Protein AF-A0A914FBI5-F1 (afdb_monomer_lite)

Secondary structure (DSSP, 8-state):
-------------------HHHIIIIIHHHHHGGGS-HHHHHHHH-SS----------TTT-TTGGGHHHHTTSS-GGG-EEEEESPPP-B-HHHHHHHHHH-SEEEEEEETT-SGGGPSP--STT---B--SEEEEESS---TT---EEEESTT-TTTTT-

pLDDT: mean 78.67, std 15.72, range [22.56, 96.06]

Foldseek 3Di:
DDDDDPPPPPPPPPPVDDDPCCCVQPVVLVVCLLVDVNPVSCVVRPPDDDDDDDDDDDPPPDLQPPLVCQVVVVDPLVPDAAEAELAAQDADPVNQVNCCRSHVNHEYEYEAPRCSNCPPPPPDPVGDGWAHFWYWAAPDDPDVVGDTDIGRGGDDCVGNVD

Structure (mmCIF, N/CA/C/O backbone):
data_AF-A0A914FBI5-F1
#
_entry.id   AF-A0A914FBI5-F1
#
loop_
_atom_site.group_PDB
_atom_site.id
_atom_site.type_symbol
_atom_site.label_atom_id
_atom_site.label_alt_id
_atom_site.label_comp_id
_atom_site.label_asym_id
_atom_site.label_entity_id
_atom_site.label_seq_id
_atom_site.pdbx_PDB_ins_code
_atom_site.Cartn_x
_atom_site.Cartn_y
_atom_site.Cartn_z
_atom_site.occupancy
_atom_site.B_iso_or_equiv
_atom_site.auth_seq_id
_atom_site.auth_comp_id
_atom_site.auth_asym_id
_atom_site.auth_atom_id
_atom_site.pdbx_PDB_model_num
ATOM 1 N N . MET A 1 1 ? -50.488 2.864 -30.403 1.00 37.19 1 MET A N 1
ATOM 2 C CA . MET A 1 1 ? -50.262 2.268 -29.068 1.00 37.19 1 MET A CA 1
ATOM 3 C C . MET A 1 1 ? -48.794 2.459 -28.718 1.00 37.19 1 MET A C 1
ATOM 5 O O . MET A 1 1 ? -47.951 1.866 -29.375 1.00 37.19 1 MET A O 1
ATOM 9 N N . LEU A 1 2 ? -48.487 3.352 -27.777 1.00 22.56 2 LEU A N 1
ATOM 10 C CA . LEU A 1 2 ? -47.122 3.690 -27.367 1.00 22.56 2 LEU A CA 1
ATOM 11 C C . LEU A 1 2 ? -46.736 2.794 -26.180 1.00 22.56 2 LEU A C 1
ATOM 13 O O . LEU A 1 2 ? -47.377 2.869 -25.136 1.00 22.56 2 LEU A O 1
ATOM 17 N N . LYS A 1 3 ? -45.731 1.926 -26.342 1.00 34.09 3 LYS A N 1
ATOM 18 C CA . LYS A 1 3 ? -45.154 1.153 -25.231 1.00 34.09 3 LYS A CA 1
ATOM 19 C C . LYS A 1 3 ? -43.878 1.846 -24.766 1.00 34.09 3 LYS A C 1
ATOM 21 O O . LYS A 1 3 ? -42.864 1.802 -25.454 1.00 34.09 3 LYS A O 1
ATOM 26 N N . ILE A 1 4 ? -43.957 2.497 -23.610 1.00 35.78 4 ILE A N 1
ATOM 27 C CA . ILE A 1 4 ? -42.807 3.063 -22.904 1.00 35.78 4 ILE A CA 1
ATOM 28 C C . ILE A 1 4 ? -42.207 1.938 -22.059 1.00 35.78 4 ILE A C 1
ATOM 30 O O . ILE A 1 4 ? -42.850 1.447 -21.135 1.00 35.78 4 ILE A O 1
ATOM 34 N N . TYR A 1 5 ? -40.987 1.521 -22.388 1.00 37.31 5 TYR A N 1
ATOM 35 C CA . TYR A 1 5 ? -40.195 0.638 -21.538 1.00 37.31 5 TYR A CA 1
ATOM 36 C C . TYR A 1 5 ? -39.353 1.512 -20.611 1.00 37.31 5 TYR A C 1
ATOM 38 O O . TYR A 1 5 ? -38.341 2.075 -21.022 1.00 37.31 5 TYR A O 1
ATOM 46 N N . ILE A 1 6 ? -39.798 1.653 -19.362 1.00 41.75 6 ILE A N 1
ATOM 47 C CA . ILE A 1 6 ? -38.968 2.209 -18.292 1.00 41.75 6 ILE A CA 1
ATOM 48 C C . ILE A 1 6 ? -37.935 1.135 -17.963 1.00 41.75 6 ILE A C 1
ATOM 50 O O . ILE A 1 6 ? -38.226 0.166 -17.262 1.00 41.75 6 ILE A O 1
ATOM 54 N N . LEU A 1 7 ? -36.734 1.283 -18.520 1.00 39.16 7 LEU A N 1
ATOM 55 C CA . LEU A 1 7 ? -35.569 0.540 -18.069 1.00 39.16 7 LEU A CA 1
ATOM 56 C C . LEU A 1 7 ? -35.229 1.075 -16.673 1.00 39.16 7 LEU A C 1
ATOM 58 O O . LEU A 1 7 ? -34.561 2.097 -16.531 1.00 39.16 7 LEU A O 1
ATOM 62 N N . LEU A 1 8 ? -35.753 0.415 -15.640 1.00 37.62 8 LEU A N 1
ATOM 63 C CA . LEU A 1 8 ? -35.269 0.564 -14.274 1.00 37.62 8 LEU A CA 1
ATOM 64 C C . LEU A 1 8 ? -33.821 0.066 -14.275 1.00 37.62 8 LEU A C 1
ATOM 66 O O . LEU A 1 8 ? -33.551 -1.120 -14.098 1.00 37.62 8 LEU A O 1
ATOM 70 N N . ILE A 1 9 ? -32.880 0.976 -14.525 1.00 45.59 9 ILE A N 1
ATOM 71 C CA . ILE A 1 9 ? -31.492 0.767 -14.139 1.00 45.59 9 ILE A CA 1
ATOM 72 C C . ILE A 1 9 ? -31.528 0.793 -12.617 1.00 45.59 9 ILE A C 1
ATOM 74 O O . ILE A 1 9 ? -31.470 1.851 -11.993 1.00 45.59 9 ILE A O 1
ATOM 78 N N . ILE A 1 10 ? -31.709 -0.382 -12.013 1.00 41.81 10 ILE A N 1
ATOM 79 C CA . ILE A 1 10 ? -31.364 -0.575 -10.615 1.00 41.81 10 ILE A CA 1
ATOM 80 C C . ILE A 1 10 ? -29.860 -0.329 -10.579 1.00 41.81 10 ILE A C 1
ATOM 82 O O . ILE A 1 10 ? -29.067 -1.187 -10.966 1.00 41.81 10 ILE A O 1
ATOM 86 N N . LEU A 1 11 ? -29.476 0.888 -10.194 1.00 41.41 11 LEU A N 1
ATOM 87 C CA . LEU A 1 11 ? -28.129 1.201 -9.758 1.00 41.41 11 LEU A CA 1
ATOM 88 C C . LEU A 1 11 ? -27.911 0.374 -8.491 1.00 41.41 11 LEU A C 1
ATOM 90 O O . LEU A 1 11 ? -28.118 0.846 -7.376 1.00 41.41 11 LEU A O 1
ATOM 94 N N . PHE A 1 12 ? -27.551 -0.897 -8.661 1.00 39.38 12 PHE A N 1
ATOM 95 C CA . PHE A 1 12 ? -26.873 -1.628 -7.613 1.00 39.38 12 PHE A CA 1
ATOM 96 C C . PHE A 1 12 ? -25.559 -0.885 -7.404 1.00 39.38 12 PHE A C 1
ATOM 98 O O . PHE A 1 12 ? -24.585 -1.087 -8.127 1.00 39.38 12 PHE A O 1
ATOM 105 N N . ASN A 1 13 ? -25.557 0.018 -6.425 1.00 46.09 13 ASN A N 1
ATOM 106 C CA . ASN A 1 13 ? -24.342 0.413 -5.742 1.00 46.09 13 ASN A CA 1
ATOM 107 C C . ASN A 1 13 ? -23.808 -0.860 -5.088 1.00 46.09 13 ASN A C 1
ATOM 109 O O . ASN A 1 13 ? -24.111 -1.158 -3.937 1.00 46.09 13 ASN A O 1
ATOM 113 N N . ALA A 1 14 ? -23.067 -1.659 -5.850 1.00 48.28 14 ALA A N 1
ATOM 114 C CA . ALA A 1 14 ? -22.201 -2.661 -5.275 1.00 48.28 14 ALA A CA 1
ATOM 115 C C . ALA A 1 14 ? -21.052 -1.883 -4.631 1.00 48.28 14 ALA A C 1
ATOM 117 O O . ALA A 1 14 ? -20.004 -1.676 -5.242 1.00 48.28 14 ALA A O 1
ATOM 118 N N . SER A 1 15 ? -21.268 -1.371 -3.416 1.00 52.56 15 SER A N 1
ATOM 119 C CA . SER A 1 15 ? -20.138 -1.033 -2.569 1.00 52.56 15 SER A CA 1
ATOM 120 C C . SER A 1 15 ? -19.422 -2.355 -2.311 1.00 52.56 15 SER A C 1
ATOM 122 O O . SER A 1 15 ? -19.981 -3.292 -1.742 1.00 52.56 15 SER A O 1
ATOM 124 N N . ALA A 1 16 ? -18.201 -2.485 -2.824 1.00 57.88 16 ALA A N 1
ATOM 125 C CA . ALA A 1 16 ? -17.347 -3.599 -2.454 1.00 57.88 16 ALA A CA 1
ATOM 126 C C . ALA A 1 16 ? -16.999 -3.408 -0.973 1.00 57.88 16 ALA A C 1
ATOM 128 O O . ALA A 1 16 ? -16.107 -2.637 -0.630 1.00 57.88 16 ALA A O 1
ATOM 129 N N . GLN A 1 17 ? -17.783 -4.029 -0.095 1.00 63.41 17 GLN A N 1
ATOM 130 C CA . GLN A 1 17 ? -17.595 -3.926 1.342 1.00 63.41 17 GLN A CA 1
ATOM 131 C C . GLN A 1 17 ? -16.445 -4.843 1.756 1.00 63.41 17 GLN A C 1
ATOM 133 O O . GLN A 1 17 ? -16.437 -6.036 1.434 1.00 63.41 17 GLN A O 1
ATOM 138 N N . TYR A 1 18 ? -15.473 -4.291 2.482 1.00 65.06 18 TYR A N 1
ATOM 139 C CA . TYR A 1 18 ? -14.508 -5.117 3.190 1.00 65.06 18 TYR A CA 1
ATOM 140 C C . TYR A 1 18 ? -15.260 -5.965 4.222 1.00 65.06 18 TYR A C 1
ATOM 142 O O . TYR A 1 18 ? -16.053 -5.452 5.008 1.00 65.06 18 TYR A O 1
ATOM 150 N N . SER A 1 19 ? -15.022 -7.271 4.210 1.00 69.38 19 SER A N 1
ATOM 151 C CA . SER A 1 19 ? -15.462 -8.170 5.272 1.00 69.38 19 SER A CA 1
ATOM 152 C C . SER A 1 19 ? -14.324 -9.116 5.604 1.00 69.38 19 SER A C 1
ATOM 154 O O . SER A 1 19 ? -13.570 -9.526 4.717 1.00 69.38 19 SER A O 1
ATOM 156 N N . ASP A 1 20 ? -14.229 -9.526 6.864 1.00 67.81 20 ASP A N 1
ATOM 157 C CA . ASP A 1 20 ? -13.240 -10.527 7.261 1.00 67.81 20 ASP A CA 1
ATOM 158 C C . ASP A 1 20 ? -13.409 -11.839 6.486 1.00 67.81 20 ASP A C 1
ATOM 160 O O . ASP A 1 20 ? -12.439 -12.561 6.259 1.00 67.81 20 ASP A O 1
ATOM 164 N N . GLU A 1 21 ? -14.634 -12.170 6.062 1.00 73.12 21 GLU A N 1
ATOM 165 C CA . GLU A 1 21 ? -14.871 -13.312 5.180 1.00 73.12 21 GLU A CA 1
ATOM 166 C C . GLU A 1 21 ? -14.214 -13.108 3.806 1.00 73.12 21 GLU A C 1
ATOM 168 O O . GLU A 1 21 ? -13.520 -14.009 3.330 1.00 73.12 21 GLU A O 1
ATOM 173 N N . LEU A 1 22 ? -14.375 -11.934 3.183 1.00 75.56 22 LEU A N 1
ATOM 174 C CA . LEU A 1 22 ? -13.712 -11.595 1.921 1.00 75.56 22 LEU A CA 1
ATOM 175 C C . LEU A 1 22 ? -12.187 -11.681 2.063 1.00 75.56 22 LEU A C 1
ATOM 177 O O . LEU A 1 22 ? -11.533 -12.325 1.239 1.00 75.56 22 LEU A O 1
ATOM 181 N N . ALA A 1 23 ? -11.632 -11.087 3.122 1.00 74.38 23 ALA A N 1
ATOM 182 C CA . ALA A 1 23 ? -10.200 -11.117 3.390 1.00 74.38 23 ALA A CA 1
ATOM 183 C C . ALA A 1 23 ? -9.700 -12.561 3.556 1.00 74.38 23 ALA A C 1
ATOM 185 O O . ALA A 1 23 ? -8.808 -12.991 2.820 1.00 74.38 23 ALA A O 1
ATOM 186 N N . ARG A 1 24 ? -10.334 -13.350 4.439 1.00 75.31 24 ARG A N 1
ATOM 187 C CA . ARG A 1 24 ? -9.973 -14.756 4.707 1.00 75.31 24 ARG A CA 1
ATOM 188 C C . ARG A 1 24 ? -10.106 -15.666 3.488 1.00 75.31 24 ARG A C 1
ATOM 190 O O . ARG A 1 24 ? -9.290 -16.565 3.328 1.00 75.31 24 ARG A O 1
ATOM 197 N N . ARG A 1 25 ? -11.110 -15.455 2.630 1.00 75.00 25 ARG A N 1
ATOM 198 C CA . ARG A 1 25 ? -11.412 -16.367 1.509 1.00 75.00 25 ARG A CA 1
ATOM 199 C C . ARG A 1 25 ? -10.794 -15.968 0.173 1.00 75.00 25 ARG A C 1
ATOM 201 O O . ARG A 1 25 ? -10.717 -16.820 -0.709 1.00 75.00 25 ARG A O 1
ATOM 208 N N . LYS A 1 26 ? -10.430 -14.696 -0.023 1.00 78.12 26 LYS A N 1
ATOM 209 C CA . LYS A 1 26 ? -9.929 -14.193 -1.315 1.00 78.12 26 LYS A CA 1
ATOM 210 C C . LYS A 1 26 ? -8.528 -13.606 -1.211 1.00 78.12 26 LYS A C 1
ATOM 212 O O . LYS A 1 26 ? -7.674 -13.999 -2.000 1.00 78.12 26 LYS A O 1
ATOM 217 N N . PHE A 1 27 ? -8.268 -12.705 -0.259 1.00 77.06 27 PHE A N 1
ATOM 218 C CA . PHE A 1 27 ? -6.983 -11.991 -0.197 1.00 77.06 27 PHE A CA 1
ATOM 219 C C . PHE A 1 27 ? -5.820 -12.933 0.120 1.00 77.06 27 PHE A C 1
ATOM 221 O O . PHE A 1 27 ? -4.810 -12.895 -0.575 1.00 77.06 27 PHE A O 1
ATOM 228 N N . TRP A 1 28 ? -5.993 -13.849 1.077 1.00 69.75 28 TRP A N 1
ATOM 229 C CA . TRP A 1 28 ? -4.976 -14.864 1.381 1.00 69.75 28 TRP A CA 1
ATOM 230 C C . TRP A 1 28 ? -4.700 -15.808 0.213 1.00 69.75 28 TRP A C 1
ATOM 232 O O . TRP A 1 28 ? -3.557 -16.194 -0.016 1.00 69.75 28 TRP A O 1
ATOM 242 N N . THR A 1 29 ? -5.720 -16.157 -0.573 1.00 70.94 29 THR A N 1
ATOM 243 C CA . THR A 1 29 ? -5.474 -16.940 -1.784 1.00 70.94 29 THR A CA 1
ATOM 244 C C . THR A 1 29 ? -4.638 -16.127 -2.764 1.00 70.94 29 THR A C 1
ATOM 246 O O . THR A 1 29 ? -3.652 -16.652 -3.265 1.00 70.94 29 THR A O 1
ATOM 249 N N . MET A 1 30 ? -4.970 -14.849 -2.998 1.00 70.94 30 MET A N 1
ATOM 250 C CA . MET A 1 30 ? -4.225 -13.976 -3.920 1.00 70.94 30 MET A CA 1
ATOM 251 C C . MET A 1 30 ? -2.748 -13.832 -3.556 1.00 70.94 30 MET A C 1
ATOM 253 O O . MET A 1 30 ? -1.925 -13.756 -4.464 1.00 70.94 30 MET A O 1
ATOM 257 N N . THR A 1 31 ? -2.400 -13.823 -2.267 1.00 70.75 31 THR A N 1
ATOM 258 C CA . THR A 1 31 ? -0.996 -13.775 -1.833 1.00 70.75 31 THR A CA 1
ATOM 259 C C . THR A 1 31 ? -0.273 -15.107 -2.026 1.00 70.75 31 THR A C 1
ATOM 261 O O . THR A 1 31 ? 0.936 -15.104 -2.227 1.00 70.75 31 THR A O 1
ATOM 264 N N . ALA A 1 32 ? -0.989 -16.236 -2.031 1.00 68.12 32 ALA A N 1
ATOM 265 C CA . ALA A 1 32 ? -0.424 -17.565 -2.271 1.00 68.12 32 ALA A CA 1
ATOM 266 C C . ALA A 1 32 ? -0.291 -17.926 -3.765 1.00 68.12 32 ALA A C 1
ATOM 268 O O . ALA A 1 32 ? 0.578 -18.723 -4.119 1.00 68.12 32 ALA A O 1
ATOM 269 N N . VAL A 1 33 ? -1.119 -17.346 -4.651 1.00 69.25 33 VAL A N 1
ATOM 270 C CA . VAL A 1 33 ? -1.109 -17.627 -6.107 1.00 69.25 33 VAL A CA 1
ATOM 271 C C . VAL A 1 33 ? 0.285 -17.515 -6.747 1.00 69.25 33 VAL A C 1
ATOM 273 O O . VAL A 1 33 ? 0.611 -18.396 -7.543 1.00 69.25 33 VAL A O 1
ATOM 276 N N . PRO A 1 34 ? 1.124 -16.503 -6.439 1.00 65.81 34 PRO A N 1
ATOM 277 C CA . PRO A 1 34 ? 2.455 -16.377 -7.035 1.00 65.81 34 PRO A CA 1
ATOM 278 C C . PRO A 1 34 ? 3.425 -17.509 -6.672 1.00 65.81 34 PRO A C 1
ATOM 280 O O . PRO A 1 34 ? 4.401 -17.709 -7.386 1.00 65.81 34 PRO A O 1
ATOM 283 N N . TYR A 1 35 ? 3.169 -18.243 -5.585 1.00 66.00 35 TYR A N 1
ATOM 284 C CA . TYR A 1 35 ? 4.074 -19.262 -5.039 1.00 66.00 35 TYR A CA 1
ATOM 285 C C . TYR A 1 35 ? 3.621 -20.703 -5.324 1.00 66.00 35 TYR A C 1
ATOM 287 O O . TYR A 1 35 ? 4.294 -21.654 -4.932 1.00 66.00 35 TYR A O 1
ATOM 295 N N . ALA A 1 36 ? 2.476 -20.881 -5.987 1.00 66.94 36 ALA A N 1
ATOM 296 C CA . ALA A 1 36 ? 1.885 -22.180 -6.299 1.00 66.94 36 ALA A CA 1
ATOM 297 C C . ALA A 1 36 ? 1.555 -22.288 -7.797 1.00 66.94 36 ALA A C 1
ATOM 299 O O . ALA A 1 36 ? 1.767 -21.350 -8.563 1.00 66.94 36 ALA A O 1
ATOM 300 N N . ASN A 1 37 ? 1.007 -23.431 -8.233 1.00 68.25 37 ASN A N 1
ATOM 301 C CA . ASN A 1 37 ? 0.422 -23.544 -9.571 1.00 68.25 37 ASN A CA 1
ATOM 302 C C . ASN A 1 37 ? -0.731 -22.536 -9.691 1.00 68.25 37 ASN A C 1
ATOM 304 O O . ASN A 1 37 ? -1.842 -22.776 -9.207 1.00 68.25 37 ASN A O 1
ATOM 308 N N . ASN A 1 38 ? -0.409 -21.390 -10.291 1.00 71.88 38 ASN A N 1
ATOM 309 C CA . ASN A 1 38 ? -1.180 -20.160 -10.210 1.00 71.88 38 ASN A CA 1
ATOM 310 C C . ASN A 1 38 ? -2.660 -20.371 -10.558 1.00 71.88 38 ASN A C 1
ATOM 312 O O . ASN A 1 38 ? -3.529 -19.881 -9.840 1.00 71.88 38 ASN A O 1
ATOM 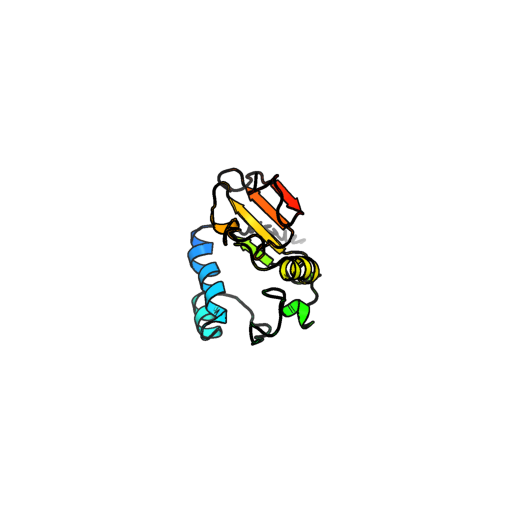316 N N . ARG A 1 39 ? -2.937 -21.164 -11.596 1.00 74.50 39 ARG A N 1
ATOM 317 C CA . ARG A 1 39 ? -4.265 -21.349 -12.178 1.00 74.50 39 ARG A CA 1
ATOM 318 C C . ARG A 1 39 ? -5.194 -22.236 -11.358 1.00 74.50 39 ARG A C 1
ATOM 320 O O . ARG A 1 39 ? -6.381 -21.960 -11.261 1.00 74.50 39 ARG A O 1
ATOM 327 N N . TYR A 1 40 ? -4.664 -23.281 -10.729 1.00 79.81 40 TYR A N 1
ATOM 328 C CA . TYR A 1 40 ? -5.493 -24.199 -9.947 1.00 79.81 40 TYR A CA 1
ATOM 329 C C . TYR A 1 40 ? -6.098 -23.503 -8.718 1.00 79.81 40 TYR A C 1
ATOM 331 O O . TYR A 1 40 ? -7.294 -23.612 -8.453 1.00 79.81 40 TYR A O 1
ATOM 339 N N . CYS A 1 41 ? -5.282 -22.740 -7.986 1.00 75.75 41 CYS A N 1
ATOM 340 C CA . CYS A 1 41 ? -5.740 -22.027 -6.794 1.00 75.75 41 CYS A CA 1
ATOM 341 C C . CYS A 1 41 ? -6.730 -20.904 -7.133 1.00 75.75 41 CYS A C 1
ATOM 343 O O . CYS A 1 41 ? -7.680 -20.673 -6.384 1.00 75.75 41 CYS A O 1
ATOM 345 N N . THR A 1 42 ? -6.533 -20.204 -8.254 1.00 79.12 42 THR A N 1
ATOM 346 C CA . THR A 1 42 ? -7.466 -19.158 -8.689 1.00 79.12 42 THR A CA 1
ATOM 347 C C . THR A 1 42 ? -8.792 -19.723 -9.167 1.00 79.12 42 THR A C 1
ATOM 349 O O . THR A 1 42 ? -9.819 -19.186 -8.761 1.00 79.12 42 THR A O 1
ATOM 352 N N . ASP A 1 43 ? -8.798 -20.827 -9.917 1.00 83.62 43 ASP A N 1
ATOM 353 C CA . ASP A 1 43 ? -10.028 -21.503 -10.358 1.00 83.62 43 ASP A CA 1
ATOM 354 C C . ASP A 1 43 ? -10.893 -21.971 -9.176 1.00 83.62 43 ASP A C 1
ATOM 356 O O . ASP A 1 43 ? -12.119 -21.893 -9.227 1.00 83.62 43 ASP A O 1
ATOM 360 N N . LEU A 1 44 ? -10.269 -22.410 -8.078 1.00 82.44 44 LEU A N 1
ATOM 361 C CA . LEU A 1 44 ? -10.985 -22.808 -6.861 1.00 82.44 44 LEU A CA 1
ATOM 362 C C . LEU A 1 44 ? -11.549 -21.623 -6.073 1.00 82.44 44 LEU A C 1
ATOM 364 O O . LEU A 1 44 ? -12.57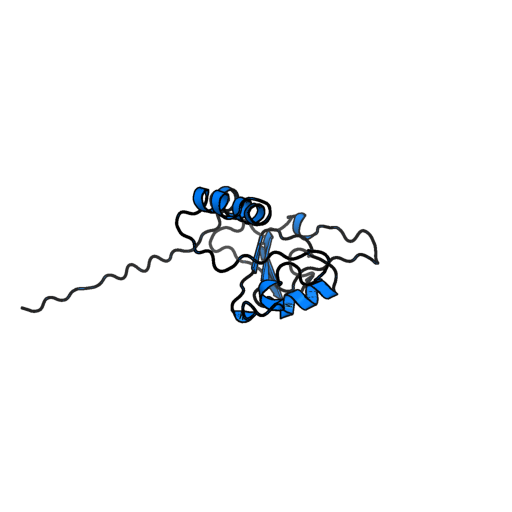0 -21.749 -5.392 1.00 82.44 44 LEU A O 1
ATOM 368 N N . CYS A 1 45 ? -10.861 -20.482 -6.101 1.00 81.56 45 CYS A N 1
ATOM 369 C CA . CYS A 1 45 ? -11.194 -19.351 -5.246 1.00 81.56 45 CYS A CA 1
ATOM 370 C C . CYS A 1 45 ? -11.947 -18.236 -5.961 1.00 81.56 45 CYS A C 1
ATOM 372 O O . CYS A 1 45 ? -12.560 -17.431 -5.265 1.00 81.56 45 CYS A O 1
ATOM 374 N N . PHE A 1 46 ? -11.959 -18.150 -7.288 1.00 82.50 46 PHE A N 1
ATOM 375 C CA . PHE A 1 46 ? -12.588 -17.056 -8.027 1.00 82.50 46 PHE A CA 1
ATOM 376 C C . PHE A 1 46 ? -13.547 -17.585 -9.092 1.00 82.50 46 PHE A C 1
ATOM 378 O O . PHE A 1 46 ? -13.162 -18.324 -9.985 1.00 82.50 46 PHE A O 1
ATOM 385 N N . ASN A 1 47 ? -14.805 -17.138 -9.028 1.00 81.94 47 ASN A N 1
ATOM 386 C CA . ASN A 1 47 ? -15.846 -17.560 -9.973 1.00 81.94 47 ASN A CA 1
ATOM 387 C C . ASN A 1 47 ? -15.749 -16.838 -11.330 1.00 81.94 47 ASN A C 1
ATOM 389 O O . ASN A 1 47 ? -16.351 -17.278 -12.303 1.00 81.94 47 ASN A O 1
ATOM 393 N N . SER A 1 48 ? -15.060 -15.695 -11.382 1.00 82.69 48 SER A N 1
ATOM 394 C CA . SER A 1 48 ? -14.902 -14.870 -12.580 1.00 82.69 48 SER A CA 1
ATOM 395 C C . SER A 1 48 ? -13.619 -14.061 -12.459 1.00 82.69 48 SER A C 1
ATOM 397 O O . SER A 1 48 ? -13.533 -13.171 -11.613 1.00 82.69 48 SER A O 1
ATOM 399 N N . TYR A 1 49 ? -12.629 -14.371 -13.288 1.00 79.38 49 TYR A N 1
ATOM 400 C CA . TYR A 1 49 ? -11.365 -13.648 -13.353 1.00 79.38 49 TYR A CA 1
ATOM 401 C C . TYR A 1 49 ? -10.700 -13.876 -14.724 1.00 79.38 49 TYR A C 1
ATOM 403 O O . TYR A 1 49 ? -11.022 -14.837 -15.421 1.00 79.38 49 TYR A O 1
ATOM 411 N N . GLU A 1 50 ? -9.778 -12.995 -15.114 1.00 79.44 50 GLU A N 1
ATOM 412 C CA . GLU A 1 50 ? -9.008 -13.109 -16.357 1.00 79.44 50 GLU A CA 1
ATOM 413 C C . GLU A 1 50 ? -7.509 -13.071 -16.043 1.00 79.44 50 GLU A C 1
ATOM 415 O O . GLU A 1 50 ? -7.034 -12.187 -15.326 1.00 79.44 50 GLU A O 1
ATOM 420 N N . TYR A 1 51 ? -6.751 -14.025 -16.590 1.00 74.88 51 TYR A N 1
ATOM 421 C CA . TYR A 1 51 ? -5.292 -13.973 -16.558 1.00 74.88 51 TYR A CA 1
ATOM 422 C C . TYR A 1 51 ? -4.775 -13.116 -17.705 1.00 74.88 51 TYR A C 1
ATOM 424 O O . TYR A 1 51 ? -4.914 -13.489 -18.865 1.00 74.88 51 TYR A O 1
ATOM 432 N N . TYR A 1 52 ? -4.110 -12.009 -17.374 1.00 71.75 52 TYR A N 1
ATOM 433 C CA . TYR A 1 52 ? -3.496 -11.156 -18.388 1.00 71.75 52 TYR A CA 1
ATOM 434 C C . TYR A 1 52 ? -2.100 -11.649 -18.796 1.00 71.75 52 TYR A C 1
ATOM 436 O O . TYR A 1 52 ? -1.846 -11.951 -19.959 1.00 71.75 52 TYR A O 1
ATOM 444 N N . LYS A 1 53 ? -1.170 -11.740 -17.837 1.00 72.44 53 LYS A N 1
ATOM 445 C CA . LYS A 1 53 ? 0.207 -12.192 -18.073 1.00 72.44 53 LYS A CA 1
ATOM 446 C C . LYS A 1 53 ? 0.860 -12.639 -16.768 1.00 72.44 53 LYS A C 1
ATOM 448 O O . LYS A 1 53 ? 0.752 -11.940 -15.764 1.00 72.44 53 LYS A O 1
ATOM 453 N N . THR A 1 54 ? 1.590 -13.750 -16.800 1.00 72.88 54 THR A N 1
ATOM 454 C CA . THR A 1 54 ? 2.517 -14.132 -15.726 1.00 72.88 54 THR A CA 1
ATOM 455 C C . THR A 1 54 ? 3.919 -13.676 -16.106 1.00 72.88 54 THR A C 1
ATOM 457 O O . THR A 1 54 ? 4.371 -13.909 -17.226 1.00 72.88 54 THR A O 1
ATOM 460 N N . VAL A 1 55 ? 4.590 -12.991 -15.185 1.00 70.12 55 VAL A N 1
ATOM 461 C CA . VAL A 1 55 ? 5.988 -12.588 -15.327 1.00 70.12 55 VAL A CA 1
ATOM 462 C C . VAL A 1 55 ? 6.721 -13.161 -14.129 1.00 70.12 55 VAL A C 1
ATOM 464 O O . VAL A 1 55 ? 6.404 -12.810 -12.996 1.00 70.12 55 VAL A O 1
ATOM 467 N N . GLU A 1 56 ? 7.664 -14.056 -14.387 1.00 71.81 56 GLU A N 1
ATOM 468 C CA . GLU A 1 56 ? 8.554 -14.585 -13.364 1.00 71.81 56 GLU A CA 1
ATOM 469 C C . GLU A 1 56 ? 9.837 -13.768 -13.374 1.00 71.81 56 GLU A C 1
ATOM 471 O O . GLU A 1 56 ? 10.454 -13.577 -14.425 1.00 71.81 56 GLU A O 1
ATOM 476 N N . VAL A 1 57 ? 10.203 -13.247 -12.208 1.00 65.75 57 VAL A N 1
ATOM 477 C CA . VAL A 1 57 ? 11.388 -12.416 -12.034 1.00 65.75 57 VAL A CA 1
ATOM 478 C C . VAL A 1 57 ? 12.189 -12.886 -10.847 1.00 65.75 57 VAL A C 1
ATOM 480 O O . VAL A 1 57 ? 11.639 -13.217 -9.802 1.00 65.75 57 VAL A O 1
ATOM 483 N N . ASN A 1 58 ? 13.508 -12.865 -11.004 1.00 69.38 58 ASN A N 1
ATOM 484 C CA . ASN A 1 58 ? 14.407 -13.083 -9.885 1.00 69.38 58 ASN A CA 1
ATOM 485 C C . ASN A 1 58 ? 14.305 -11.881 -8.942 1.00 69.38 58 ASN A C 1
ATOM 487 O O . ASN A 1 58 ? 14.690 -10.767 -9.311 1.00 69.38 58 ASN A O 1
ATOM 491 N N . CYS A 1 59 ? 13.783 -12.124 -7.738 1.00 59.75 59 CYS A N 1
ATOM 492 C CA . CYS A 1 59 ? 13.478 -11.111 -6.726 1.00 59.75 59 CYS A CA 1
ATOM 493 C C . CYS A 1 59 ? 14.683 -10.234 -6.332 1.00 59.75 59 CYS A C 1
ATOM 495 O O . CYS A 1 59 ? 14.486 -9.101 -5.905 1.00 59.75 59 CYS A O 1
ATOM 497 N N . ASP A 1 60 ? 15.912 -10.700 -6.563 1.00 61.44 60 ASP A N 1
ATOM 498 C CA . ASP A 1 60 ? 17.143 -9.982 -6.204 1.00 61.44 60 ASP A CA 1
ATOM 499 C C . ASP A 1 60 ? 17.679 -9.057 -7.306 1.00 61.44 60 ASP A C 1
ATOM 501 O O . ASP A 1 60 ? 18.514 -8.189 -7.049 1.00 61.44 60 ASP A O 1
ATOM 505 N N . LEU A 1 61 ? 17.217 -9.213 -8.553 1.00 61.41 61 LEU A N 1
ATOM 506 C CA . LEU A 1 61 ? 17.770 -8.457 -9.684 1.00 61.41 61 LEU A CA 1
ATOM 507 C C . LEU A 1 61 ? 17.151 -7.064 -9.834 1.00 61.41 61 LEU A C 1
ATOM 509 O O . LEU A 1 61 ? 17.736 -6.194 -10.480 1.00 61.41 61 LEU A O 1
ATOM 513 N N . MET A 1 62 ? 15.970 -6.825 -9.257 1.00 62.62 62 MET A N 1
ATOM 514 C CA . MET A 1 62 ? 15.251 -5.561 -9.410 1.00 62.62 62 MET A CA 1
ATOM 515 C C . MET A 1 62 ? 14.733 -5.045 -8.069 1.00 62.62 62 MET A C 1
ATOM 517 O O . MET A 1 62 ? 13.761 -5.559 -7.524 1.00 62.62 62 MET A O 1
ATOM 521 N N . LYS A 1 63 ? 15.309 -3.933 -7.595 1.00 66.69 63 LYS A N 1
ATOM 522 C CA . LYS A 1 63 ? 14.867 -3.186 -6.399 1.00 66.69 63 LYS A CA 1
ATOM 523 C C . LYS A 1 63 ? 13.554 -2.407 -6.613 1.00 66.69 63 LYS A C 1
ATOM 525 O O . LYS A 1 63 ? 13.473 -1.232 -6.274 1.00 66.69 63 LYS A O 1
ATOM 530 N N . ASN A 1 64 ? 12.568 -3.009 -7.275 1.00 66.75 64 ASN A N 1
ATOM 531 C CA . ASN A 1 64 ? 11.308 -2.354 -7.649 1.00 66.75 64 ASN A CA 1
ATOM 532 C C . ASN A 1 64 ? 10.077 -3.037 -7.017 1.00 66.75 64 ASN A C 1
ATOM 534 O O . ASN A 1 64 ? 8.961 -2.559 -7.207 1.00 66.75 64 ASN A O 1
ATOM 538 N N . GLY A 1 65 ? 10.272 -4.141 -6.280 1.00 69.69 65 GLY A N 1
ATOM 539 C CA . GLY A 1 65 ? 9.224 -4.840 -5.528 1.00 69.69 65 GLY A CA 1
ATOM 540 C C . GLY A 1 65 ? 7.949 -5.111 -6.333 1.00 69.69 65 GLY A C 1
ATOM 541 O O . GLY A 1 65 ? 8.000 -5.565 -7.474 1.00 69.69 65 GLY A O 1
ATOM 542 N N . SER A 1 66 ? 6.795 -4.801 -5.740 1.00 63.75 66 SER A N 1
ATOM 543 C CA . SER A 1 66 ? 5.456 -4.981 -6.323 1.00 63.75 66 SER A CA 1
ATOM 544 C C . SER A 1 66 ? 5.147 -4.055 -7.514 1.00 63.75 66 SER A C 1
ATOM 546 O O . SER A 1 66 ? 4.239 -4.348 -8.290 1.00 63.75 66 SER A O 1
ATOM 548 N N . GLY A 1 67 ? 5.935 -2.998 -7.746 1.00 71.88 67 GLY A N 1
ATOM 549 C CA . GLY A 1 67 ? 5.840 -2.108 -8.915 1.00 71.88 67 GLY A CA 1
ATOM 550 C C . GLY A 1 67 ? 6.409 -2.691 -10.214 1.00 71.88 67 GLY A C 1
ATOM 551 O O . GLY A 1 67 ? 6.627 -1.974 -11.193 1.00 71.88 67 GLY A O 1
ATOM 552 N N . HIS A 1 68 ? 6.679 -3.995 -10.240 1.00 77.31 68 HIS A N 1
ATOM 553 C CA . HIS A 1 68 ? 7.414 -4.657 -11.306 1.00 77.31 68 HIS A CA 1
ATOM 554 C C . HIS A 1 68 ? 6.750 -4.558 -12.689 1.00 77.31 68 HIS A C 1
ATOM 556 O O . HIS A 1 68 ? 7.413 -4.286 -13.690 1.00 77.31 68 HIS A O 1
ATOM 562 N N . ILE A 1 69 ? 5.428 -4.739 -12.752 1.00 76.69 69 ILE A N 1
ATOM 563 C CA . ILE A 1 69 ? 4.668 -4.676 -14.010 1.00 76.69 69 ILE A CA 1
ATOM 564 C C . ILE A 1 69 ? 4.736 -3.289 -14.665 1.00 76.69 69 ILE A C 1
ATOM 566 O O . ILE A 1 69 ? 4.734 -3.193 -15.895 1.00 76.69 69 ILE A O 1
ATOM 570 N N . SER A 1 70 ? 4.855 -2.238 -13.849 1.00 83.94 70 SER A N 1
ATOM 571 C CA . SER A 1 70 ? 5.081 -0.869 -14.308 1.00 83.94 70 SER A CA 1
ATOM 572 C C . SER A 1 70 ? 6.537 -0.656 -14.706 1.00 83.94 70 SER A C 1
ATOM 574 O O . SER A 1 70 ? 6.811 -0.089 -15.758 1.00 83.94 70 SER A O 1
ATOM 576 N N . ALA A 1 71 ? 7.480 -1.159 -13.903 1.00 80.69 71 ALA A N 1
ATOM 577 C CA . ALA A 1 71 ? 8.911 -1.007 -14.155 1.00 80.69 71 ALA A CA 1
ATOM 578 C C . ALA A 1 71 ? 9.374 -1.645 -15.471 1.00 80.69 71 ALA A C 1
ATOM 580 O O . ALA A 1 71 ? 10.245 -1.096 -16.139 1.00 80.69 71 ALA A O 1
ATOM 581 N N . LEU A 1 72 ? 8.796 -2.788 -15.848 1.00 81.88 72 LEU A N 1
ATOM 582 C CA . LEU A 1 72 ? 9.074 -3.443 -17.129 1.00 81.88 72 LEU A CA 1
ATOM 583 C C . LEU A 1 72 ? 8.259 -2.878 -18.302 1.00 81.88 72 LEU A C 1
ATOM 585 O O . LEU A 1 72 ? 8.381 -3.367 -19.424 1.00 81.88 72 LEU A O 1
ATOM 589 N N . GLY A 1 73 ? 7.412 -1.872 -18.066 1.00 82.06 73 GLY A N 1
ATOM 590 C CA . GLY A 1 73 ? 6.605 -1.239 -19.108 1.00 82.06 73 GLY A CA 1
ATOM 591 C C . GLY A 1 73 ? 5.460 -2.105 -19.642 1.00 82.06 73 GLY A C 1
ATOM 592 O O . GLY A 1 73 ? 4.920 -1.804 -20.705 1.00 82.06 73 GLY A O 1
ATOM 593 N N . PHE A 1 74 ? 5.061 -3.169 -18.934 1.00 82.88 74 PHE A N 1
ATOM 594 C CA . PHE A 1 74 ? 3.915 -3.991 -19.346 1.00 82.88 74 PHE A CA 1
ATOM 595 C C . PHE A 1 74 ? 2.586 -3.267 -19.156 1.00 82.88 74 PHE A C 1
ATOM 597 O O . PHE A 1 74 ? 1.655 -3.456 -19.938 1.00 82.88 74 PHE A O 1
ATOM 604 N N . VAL A 1 75 ? 2.500 -2.444 -18.114 1.00 85.19 75 VAL A N 1
ATOM 605 C CA . VAL A 1 75 ? 1.335 -1.623 -17.799 1.00 85.19 75 VAL A CA 1
ATOM 606 C C . VAL A 1 75 ? 1.833 -0.223 -17.463 1.00 85.19 75 VAL A C 1
ATOM 608 O O . VAL A 1 75 ? 2.871 -0.065 -16.829 1.00 85.19 75 VAL A O 1
ATOM 611 N N . LYS A 1 76 ? 1.115 0.810 -17.907 1.00 89.44 76 LYS A N 1
ATOM 612 C CA . LYS A 1 76 ? 1.453 2.181 -17.512 1.00 89.44 76 LYS A CA 1
ATOM 613 C C . LYS A 1 76 ? 1.173 2.373 -16.011 1.00 89.44 76 LYS A C 1
ATOM 615 O O . LYS A 1 76 ? 0.127 1.885 -15.572 1.00 89.44 76 LYS A O 1
ATOM 620 N N . PRO A 1 77 ? 2.018 3.092 -15.249 1.00 89.69 77 PRO A N 1
ATOM 621 C CA . PRO A 1 77 ? 1.828 3.305 -13.810 1.00 89.69 77 PRO A CA 1
ATOM 622 C C . PRO A 1 77 ? 0.413 3.753 -13.417 1.00 89.69 77 PRO A C 1
ATOM 624 O O . PRO A 1 77 ? -0.143 3.265 -12.439 1.00 89.69 77 PRO A O 1
ATOM 627 N N . GLU A 1 78 ? -0.228 4.602 -14.225 1.00 90.62 78 GLU A N 1
ATOM 628 C CA . GLU A 1 78 ? -1.566 5.153 -13.944 1.00 90.62 78 GLU A CA 1
ATOM 629 C C . GLU A 1 78 ? -2.691 4.108 -14.029 1.00 90.62 78 GLU A C 1
ATOM 631 O O . GLU A 1 78 ? -3.816 4.350 -13.590 1.00 90.62 78 GLU A O 1
ATOM 636 N N . LYS A 1 79 ? -2.410 2.945 -14.624 1.00 88.00 79 LYS A N 1
ATOM 637 C CA . LYS A 1 79 ? -3.347 1.821 -14.728 1.00 88.00 79 LYS A CA 1
ATOM 638 C C . LYS A 1 79 ? -3.165 0.790 -13.615 1.00 88.00 79 LYS A C 1
ATOM 640 O O . LYS A 1 79 ? -3.946 -0.158 -13.557 1.00 88.00 79 LYS A O 1
ATOM 645 N N . VAL A 1 80 ? -2.164 0.951 -12.751 1.00 84.75 80 VAL A N 1
ATOM 646 C CA . VAL A 1 80 ? -1.907 0.041 -11.632 1.00 84.75 80 VAL A CA 1
ATOM 647 C C . VAL A 1 80 ? -2.472 0.643 -10.354 1.00 84.75 80 VAL A C 1
ATOM 649 O O . VAL A 1 80 ? -2.208 1.796 -10.024 1.00 84.75 80 VAL A O 1
ATOM 652 N N . LYS A 1 81 ? -3.257 -0.156 -9.631 1.00 86.25 81 LYS A N 1
ATOM 653 C CA . LYS A 1 81 ? -3.777 0.187 -8.308 1.00 86.25 81 LYS A CA 1
ATOM 654 C C . LYS A 1 81 ? -3.286 -0.848 -7.310 1.00 86.25 81 LYS A C 1
ATOM 656 O O . LYS A 1 81 ? -3.550 -2.035 -7.489 1.00 86.25 81 LYS A O 1
ATOM 661 N N . LEU A 1 82 ? -2.593 -0.389 -6.278 1.00 86.75 82 LEU A N 1
ATOM 662 C CA . LEU A 1 82 ? -2.150 -1.199 -5.154 1.00 86.75 82 LEU A CA 1
ATOM 663 C C . LEU A 1 82 ? -2.891 -0.737 -3.901 1.00 86.75 82 LEU A C 1
ATOM 665 O O . LEU A 1 82 ? -2.869 0.442 -3.554 1.00 86.75 82 LEU A O 1
ATOM 669 N N . ILE A 1 83 ? -3.550 -1.680 -3.235 1.00 88.31 83 ILE A N 1
ATOM 670 C CA . ILE A 1 83 ? -4.173 -1.466 -1.931 1.00 88.31 83 ILE A CA 1
ATOM 671 C C . ILE A 1 83 ? -3.661 -2.572 -1.015 1.00 88.31 83 ILE A C 1
ATOM 673 O O . ILE A 1 83 ? -3.918 -3.749 -1.273 1.00 88.31 83 ILE A O 1
ATOM 677 N N . ALA A 1 84 ? -2.918 -2.196 0.020 1.00 87.81 84 ALA A N 1
ATOM 678 C CA . ALA A 1 84 ? -2.413 -3.105 1.041 1.00 87.81 84 ALA A CA 1
ATOM 679 C C . ALA A 1 84 ? -3.159 -2.856 2.355 1.00 87.81 84 ALA A C 1
ATOM 681 O O . ALA A 1 84 ? -3.222 -1.726 2.823 1.00 87.81 84 ALA A O 1
ATOM 682 N N . PHE A 1 85 ? -3.722 -3.895 2.963 1.00 88.25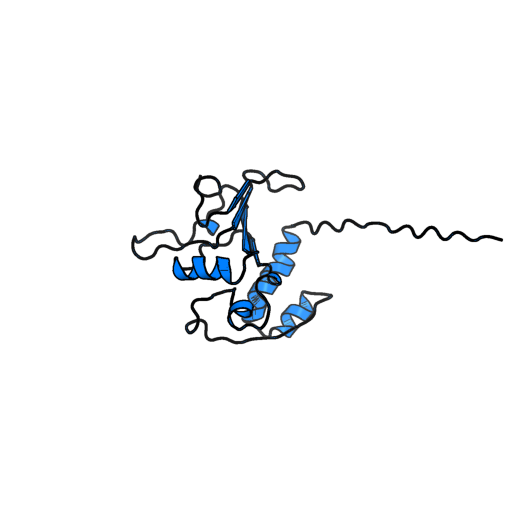 85 PHE A N 1
ATOM 683 C CA . PHE A 1 85 ? -4.307 -3.805 4.303 1.00 88.25 85 PHE A CA 1
ATOM 684 C C . PHE A 1 85 ? -3.254 -4.226 5.315 1.00 88.25 85 PHE A C 1
ATOM 686 O O . PHE A 1 85 ? -2.642 -5.276 5.115 1.00 88.25 85 PHE A O 1
ATOM 693 N N . ALA A 1 86 ? -3.043 -3.422 6.359 1.00 87.56 86 ALA A N 1
ATOM 694 C CA . ALA A 1 86 ? -2.021 -3.688 7.372 1.00 87.56 86 ALA A CA 1
ATOM 695 C C . ALA A 1 86 ? -0.630 -3.962 6.755 1.00 87.56 86 ALA A C 1
ATOM 697 O O . ALA A 1 86 ? 0.092 -4.857 7.185 1.00 87.56 86 ALA A O 1
ATOM 698 N N . GLY A 1 87 ? -0.277 -3.255 5.673 1.00 87.06 87 GLY A N 1
ATOM 699 C CA . GLY A 1 87 ? 0.977 -3.496 4.956 1.00 87.06 87 GLY A CA 1
ATOM 700 C C . GLY A 1 87 ? 2.187 -3.114 5.820 1.00 87.06 87 GLY A C 1
ATOM 701 O O . GLY A 1 87 ? 2.223 -1.960 6.241 1.00 87.06 87 GLY A O 1
ATOM 702 N N . PRO A 1 88 ? 3.153 -4.020 6.082 1.00 90.31 88 PRO A N 1
ATOM 703 C CA . PRO A 1 88 ? 4.405 -3.694 6.775 1.00 90.31 88 PRO A CA 1
ATOM 704 C C . PRO A 1 88 ? 5.321 -2.826 5.898 1.00 90.31 88 PRO A C 1
ATOM 706 O O . PRO A 1 88 ? 5.085 -2.703 4.691 1.00 90.31 88 PRO A O 1
ATOM 709 N N . HIS A 1 89 ? 6.377 -2.245 6.477 1.00 89.94 89 HIS A N 1
ATOM 710 C CA . HIS A 1 89 ? 7.392 -1.525 5.712 1.00 89.94 89 HIS A CA 1
ATOM 711 C C . HIS A 1 89 ? 7.953 -2.436 4.612 1.00 89.94 89 HIS A C 1
ATOM 713 O O . HIS A 1 89 ? 8.302 -3.597 4.849 1.00 89.94 89 HIS A O 1
ATOM 719 N N . GLY A 1 90 ? 8.029 -1.914 3.387 1.00 85.50 90 GLY A N 1
ATOM 720 C CA . GLY A 1 90 ? 8.319 -2.741 2.215 1.00 85.50 90 GLY A CA 1
ATOM 721 C C . GLY A 1 90 ? 9.794 -2.820 1.827 1.00 85.50 90 GLY A C 1
ATOM 722 O O . GLY 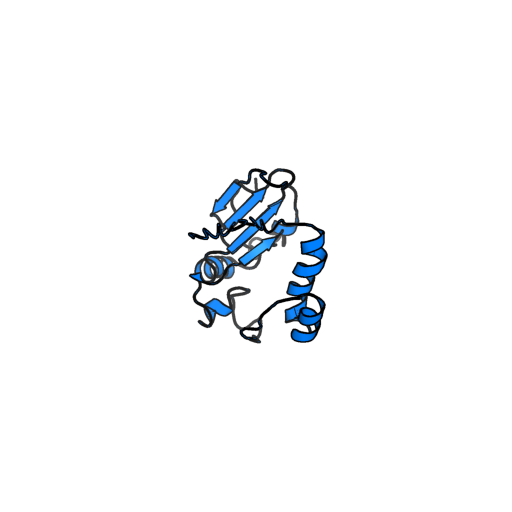A 1 90 ? 10.197 -3.792 1.188 1.00 85.50 90 GLY A O 1
ATOM 723 N N . GLY A 1 91 ? 10.610 -1.830 2.191 1.00 85.56 91 GLY A N 1
ATOM 724 C CA . GLY A 1 91 ? 12.017 -1.791 1.800 1.00 85.56 91 GLY A CA 1
ATOM 725 C C . GLY A 1 91 ? 12.735 -0.525 2.248 1.00 85.56 91 GLY A C 1
ATOM 726 O O . GLY A 1 91 ? 12.229 0.212 3.085 1.00 85.56 91 GLY A O 1
ATOM 727 N N . ASP A 1 92 ? 13.917 -0.283 1.683 1.00 87.38 92 ASP A N 1
ATOM 728 C CA . ASP A 1 92 ? 14.704 0.928 1.932 1.00 87.38 92 ASP A CA 1
ATOM 729 C C . ASP A 1 92 ? 14.072 2.184 1.290 1.00 87.38 92 ASP A C 1
ATOM 731 O O . ASP A 1 92 ? 13.092 2.121 0.541 1.00 87.38 92 ASP A O 1
ATOM 735 N N . GLN A 1 93 ? 14.659 3.355 1.547 1.00 89.12 93 GLN A N 1
ATOM 736 C CA . GLN A 1 93 ? 14.193 4.620 0.969 1.00 89.12 93 GLN A CA 1
ATOM 737 C C . GLN A 1 93 ? 14.165 4.598 -0.573 1.00 89.12 93 GLN A C 1
ATOM 739 O O . GLN A 1 93 ? 13.250 5.139 -1.189 1.00 89.12 93 GLN A O 1
ATOM 744 N N . ILE A 1 94 ? 15.135 3.929 -1.209 1.00 89.44 94 ILE A N 1
ATOM 745 C CA . ILE A 1 94 ? 15.213 3.821 -2.675 1.00 89.44 94 ILE A CA 1
ATOM 746 C C . ILE A 1 94 ? 14.011 3.042 -3.213 1.00 89.44 94 ILE A C 1
ATOM 748 O O . ILE A 1 94 ? 13.439 3.404 -4.244 1.00 89.44 94 ILE A O 1
ATOM 752 N N . TRP A 1 95 ? 13.636 1.959 -2.535 1.00 88.94 95 TRP A N 1
ATOM 753 C CA . TRP A 1 95 ? 12.437 1.199 -2.848 1.00 88.94 95 TRP A CA 1
ATOM 754 C C . TRP A 1 95 ? 11.177 2.057 -2.687 1.00 88.94 95 TRP A C 1
ATOM 756 O O . TRP A 1 95 ? 10.348 2.081 -3.601 1.00 88.94 95 TRP A O 1
ATOM 766 N N . ALA A 1 96 ? 11.057 2.796 -1.580 1.00 90.56 96 ALA A N 1
ATOM 767 C CA . ALA A 1 96 ? 9.894 3.633 -1.295 1.00 90.56 96 ALA A CA 1
ATOM 768 C C . ALA A 1 96 ? 9.686 4.706 -2.376 1.00 90.56 96 ALA A C 1
ATOM 770 O O . ALA A 1 96 ? 8.595 4.809 -2.942 1.00 90.56 96 ALA A O 1
ATOM 771 N N . ASP A 1 97 ? 10.748 5.426 -2.747 1.00 91.62 97 ASP A N 1
ATOM 772 C CA . ASP A 1 97 ? 10.710 6.472 -3.778 1.00 91.62 97 ASP A CA 1
ATOM 773 C C . ASP A 1 97 ? 10.342 5.904 -5.157 1.00 91.62 97 ASP A C 1
ATOM 775 O O . ASP A 1 97 ? 9.563 6.483 -5.922 1.00 91.62 97 ASP A O 1
ATOM 779 N N . LYS A 1 98 ? 10.864 4.717 -5.485 1.00 90.44 98 LYS A N 1
ATOM 780 C CA . LYS A 1 98 ? 10.493 4.021 -6.719 1.00 90.44 98 LYS A CA 1
ATOM 781 C C . LYS A 1 98 ? 9.032 3.608 -6.717 1.00 90.44 98 LYS A C 1
ATOM 783 O O . LYS A 1 98 ? 8.374 3.779 -7.738 1.00 90.44 98 LYS A O 1
ATOM 788 N N . MET A 1 99 ? 8.5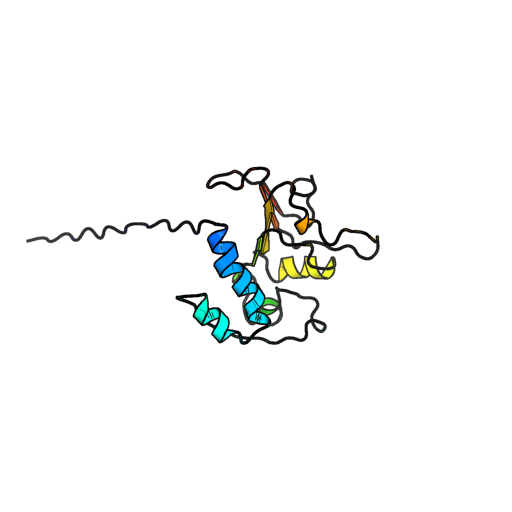05 3.097 -5.610 1.00 90.00 99 MET A N 1
ATOM 789 C CA . MET A 1 99 ? 7.096 2.714 -5.525 1.00 90.00 99 MET A CA 1
ATOM 790 C C . MET A 1 99 ? 6.166 3.906 -5.747 1.00 90.00 99 MET A C 1
ATOM 792 O O . MET A 1 99 ? 5.194 3.768 -6.489 1.00 90.00 99 MET A O 1
ATOM 796 N N . THR A 1 100 ? 6.510 5.083 -5.219 1.00 90.25 100 THR A N 1
ATOM 797 C CA . THR A 1 100 ? 5.772 6.333 -5.466 1.00 90.25 100 THR A CA 1
ATOM 798 C C . THR A 1 100 ? 5.648 6.658 -6.957 1.00 90.25 100 THR A C 1
ATOM 800 O O . THR A 1 100 ? 4.616 7.158 -7.400 1.00 90.25 100 THR A O 1
ATOM 803 N N . THR A 1 101 ? 6.675 6.346 -7.754 1.00 91.25 101 THR A N 1
ATOM 804 C CA . THR A 1 101 ? 6.676 6.613 -9.205 1.00 91.25 101 THR A CA 1
ATOM 805 C C . THR A 1 101 ? 6.068 5.480 -10.034 1.00 91.25 101 THR A C 1
ATOM 807 O O . THR A 1 101 ? 5.342 5.732 -10.994 1.00 91.25 101 THR A O 1
ATOM 810 N N . LEU A 1 102 ? 6.342 4.225 -9.675 1.00 91.31 102 LEU A N 1
ATOM 811 C CA . LEU A 1 102 ? 5.916 3.043 -10.428 1.00 91.31 102 LEU A CA 1
ATOM 812 C C . LEU A 1 102 ? 4.452 2.680 -10.178 1.00 91.31 102 LEU A C 1
ATOM 814 O O . LEU A 1 102 ? 3.808 2.095 -11.053 1.00 91.31 102 LEU A O 1
ATOM 818 N N . VAL A 1 103 ? 3.929 3.008 -8.996 1.00 91.50 103 VAL A N 1
ATOM 819 C CA . VAL A 1 103 ? 2.538 2.759 -8.612 1.00 91.50 103 VAL A CA 1
ATOM 820 C C . VAL A 1 103 ? 1.991 3.978 -7.854 1.00 91.50 103 VAL A C 1
ATOM 822 O O . VAL A 1 103 ? 1.831 3.929 -6.638 1.00 91.50 103 VAL A O 1
ATOM 825 N N . PRO A 1 104 ? 1.666 5.085 -8.551 1.00 91.50 104 PRO A N 1
ATOM 826 C CA . PRO A 1 104 ? 1.196 6.315 -7.904 1.00 91.50 104 PRO A CA 1
ATOM 827 C C . PRO A 1 104 ? -0.095 6.129 -7.091 1.00 91.50 104 PRO A C 1
ATOM 829 O O . PRO A 1 104 ? -0.341 6.847 -6.124 1.00 91.50 104 PRO A O 1
ATOM 832 N N . TYR A 1 105 ? -0.927 5.152 -7.474 1.00 92.12 105 TYR A N 1
ATOM 833 C CA . TYR A 1 105 ? -2.100 4.720 -6.713 1.00 92.12 105 TYR A CA 1
ATOM 834 C C . TYR A 1 105 ? -1.730 3.532 -5.811 1.00 92.12 105 TYR A C 1
ATOM 836 O O . TYR A 1 105 ? -2.200 2.414 -6.017 1.00 92.12 105 TYR A O 1
ATOM 844 N N . ALA A 1 106 ? -0.838 3.758 -4.848 1.00 91.38 106 ALA A N 1
ATOM 845 C CA . ALA A 1 106 ? -0.453 2.777 -3.837 1.00 91.38 106 ALA A CA 1
ATOM 846 C C . ALA A 1 106 ? -0.873 3.264 -2.451 1.00 91.38 106 ALA A C 1
ATOM 848 O O . ALA A 1 106 ? -0.230 4.144 -1.881 1.00 91.38 106 ALA A O 1
ATOM 849 N N . TYR A 1 107 ? -1.944 2.674 -1.924 1.00 93.12 107 TYR A N 1
ATOM 850 C CA . TYR A 1 107 ? -2.509 3.000 -0.619 1.00 93.12 107 TYR A CA 1
ATOM 851 C C . TYR A 1 107 ? -2.308 1.847 0.356 1.00 93.12 107 TYR A C 1
ATOM 853 O O . TYR A 1 107 ? -2.612 0.697 0.035 1.00 93.12 107 TYR A O 1
ATOM 861 N N . ARG A 1 108 ? -1.827 2.160 1.558 1.00 93.31 108 ARG A N 1
ATOM 862 C CA . ARG A 1 108 ? -1.892 1.240 2.693 1.00 93.31 108 ARG A CA 1
ATOM 863 C C . ARG A 1 108 ? -3.047 1.664 3.589 1.00 93.31 108 ARG A C 1
ATOM 865 O O . ARG A 1 108 ? -3.215 2.849 3.859 1.00 93.31 108 ARG A O 1
ATOM 872 N N . VAL A 1 109 ? -3.867 0.710 3.999 1.00 93.31 109 VAL A N 1
ATOM 873 C CA . VAL A 1 109 ? -5.012 0.931 4.880 1.00 93.31 109 VAL A CA 1
ATOM 874 C C . VAL A 1 109 ? -4.657 0.374 6.247 1.00 93.31 109 VAL A C 1
ATOM 876 O O . VAL A 1 109 ? -4.355 -0.816 6.364 1.00 93.31 109 VAL A O 1
ATOM 879 N N . VAL A 1 110 ? -4.677 1.237 7.259 1.00 93.62 110 VAL A N 1
ATOM 880 C CA . VAL A 1 110 ? -4.200 0.933 8.609 1.00 93.62 110 VAL A CA 1
ATOM 881 C C . VAL A 1 110 ? -5.291 1.230 9.629 1.00 93.62 110 VAL A C 1
ATOM 883 O O . VAL A 1 110 ? -5.884 2.309 9.628 1.00 93.62 110 VAL A O 1
ATOM 886 N N . HIS A 1 111 ? -5.540 0.270 10.515 1.00 93.50 111 HIS A N 1
ATOM 887 C CA . HIS A 1 111 ? -6.374 0.455 11.698 1.00 93.50 111 HIS A CA 1
ATOM 888 C C . HIS A 1 111 ? -5.512 0.956 12.866 1.00 93.50 111 HIS A C 1
ATOM 890 O O . HIS A 1 111 ? -4.345 0.582 12.990 1.00 93.50 111 HIS A O 1
ATOM 896 N N . ALA A 1 112 ? -6.072 1.774 13.755 1.00 90.56 112 ALA A N 1
ATOM 897 C CA . ALA A 1 112 ? -5.366 2.202 14.959 1.00 90.56 112 ALA A CA 1
ATOM 898 C C . ALA A 1 112 ? -4.918 1.016 15.826 1.00 90.56 112 ALA A C 1
ATOM 900 O O . ALA A 1 112 ? -5.625 0.018 15.967 1.00 90.56 112 ALA A O 1
ATOM 901 N N . HIS A 1 113 ? -3.739 1.147 16.434 1.00 88.44 113 HIS A N 1
ATOM 902 C CA . HIS A 1 113 ? -3.114 0.116 17.271 1.00 88.44 113 HIS A CA 1
ATOM 903 C C . HIS A 1 113 ? -2.757 -1.196 16.549 1.00 88.44 113 HIS A C 1
ATOM 905 O O . HIS A 1 113 ? -2.447 -2.187 17.213 1.00 88.44 113 HIS A O 1
ATOM 911 N N . ASP A 1 114 ? -2.770 -1.222 15.215 1.00 90.62 114 ASP A N 1
ATOM 912 C CA . ASP A 1 114 ? -2.189 -2.323 14.454 1.00 90.62 114 ASP A CA 1
ATOM 913 C C . ASP A 1 114 ? -0.661 -2.204 14.450 1.00 90.62 114 ASP A C 1
ATOM 915 O O . ASP A 1 114 ? -0.106 -1.197 14.023 1.00 90.62 114 ASP A O 1
ATOM 919 N N . LEU A 1 115 ? 0.027 -3.238 14.930 1.00 92.06 115 LEU A N 1
ATOM 920 C CA . LEU A 1 115 ? 1.484 -3.267 15.010 1.00 92.06 115 LEU A CA 1
ATOM 921 C C . LEU A 1 115 ? 2.141 -3.609 13.663 1.00 92.06 115 LEU A C 1
ATOM 923 O O . LEU A 1 115 ? 3.310 -3.284 13.466 1.00 92.06 115 LEU A O 1
ATOM 927 N N . VAL A 1 116 ? 1.430 -4.281 12.749 1.00 92.19 116 VAL A N 1
ATOM 928 C CA . VAL A 1 116 ? 2.013 -4.817 11.507 1.00 92.19 116 VAL A CA 1
ATOM 929 C C . VAL A 1 116 ? 2.579 -3.718 10.599 1.00 92.19 116 VAL A C 1
ATOM 931 O O . VAL A 1 116 ? 3.705 -3.892 10.131 1.00 92.19 116 VAL A O 1
ATOM 934 N N . PRO A 1 117 ? 1.907 -2.568 10.392 1.00 92.62 117 PRO A N 1
ATOM 935 C CA . PRO A 1 117 ? 2.463 -1.469 9.603 1.00 92.62 117 PRO A CA 1
ATOM 936 C C . PRO A 1 117 ? 3.748 -0.876 10.176 1.00 92.62 117 PRO A C 1
ATOM 938 O O . PRO A 1 117 ? 4.492 -0.242 9.445 1.00 92.62 117 PRO A O 1
ATOM 941 N N . HIS A 1 118 ? 4.046 -1.106 11.453 1.00 91.12 118 HIS A N 1
ATOM 942 C CA . HIS A 1 118 ? 5.273 -0.632 12.092 1.00 91.12 118 HIS A CA 1
ATOM 943 C C . HIS A 1 118 ? 6.404 -1.674 12.053 1.00 91.12 118 HIS A C 1
ATOM 945 O O . HIS A 1 118 ? 7.460 -1.468 12.653 1.00 91.12 118 HIS A O 1
ATOM 951 N N . MET A 1 119 ? 6.188 -2.808 11.375 1.00 90.69 119 MET A N 1
ATOM 952 C CA . MET A 1 119 ? 7.189 -3.852 11.171 1.00 90.69 119 MET A CA 1
ATOM 953 C C . MET A 1 119 ? 7.814 -3.779 9.770 1.00 90.69 119 MET A C 1
ATOM 955 O O . MET A 1 119 ? 7.120 -3.418 8.830 1.00 90.69 119 MET A O 1
ATOM 959 N N . PRO A 1 120 ? 9.064 -4.238 9.583 1.00 89.00 120 PRO A N 1
ATOM 960 C CA . PRO A 1 120 ? 10.062 -4.452 10.628 1.00 89.00 120 PRO A CA 1
ATOM 961 C C . PRO A 1 120 ? 10.320 -3.162 11.411 1.00 89.00 120 PRO A C 1
ATOM 963 O O . PRO A 1 120 ? 10.300 -2.073 10.843 1.00 89.00 120 PRO A O 1
ATOM 966 N N . PHE A 1 121 ? 10.540 -3.304 12.719 1.00 83.50 121 PHE A N 1
ATOM 967 C CA . PHE A 1 121 ? 10.904 -2.174 13.564 1.00 83.50 121 PHE A CA 1
ATOM 968 C C . PHE A 1 121 ? 12.276 -1.647 13.146 1.00 83.50 121 PHE A C 1
ATOM 970 O O . PHE A 1 121 ? 13.179 -2.439 12.860 1.00 83.50 121 PHE A O 1
ATOM 977 N N . ASP A 1 122 ? 12.446 -0.329 13.187 1.00 76.69 122 ASP A N 1
ATOM 978 C CA . ASP A 1 122 ? 13.732 0.333 12.975 1.00 76.69 122 ASP A CA 1
ATOM 979 C C . ASP A 1 122 ? 14.679 0.034 14.153 1.00 76.69 122 ASP A C 1
ATOM 981 O O . ASP A 1 122 ? 14.873 0.830 15.070 1.00 76.69 122 ASP A O 1
ATOM 985 N N . VAL A 1 123 ? 15.251 -1.171 14.156 1.00 71.88 123 VAL A N 1
ATOM 986 C CA . VAL A 1 123 ? 16.161 -1.658 15.205 1.00 71.88 123 VAL A CA 1
ATOM 987 C C . VAL A 1 123 ? 17.607 -1.218 14.986 1.00 71.88 123 VAL A C 1
ATOM 989 O O . VAL A 1 123 ? 18.417 -1.313 15.907 1.00 71.88 123 VAL A O 1
ATOM 992 N N . HIS A 1 124 ? 17.953 -0.744 13.785 1.00 74.19 124 HIS A N 1
ATOM 993 C CA . HIS A 1 124 ? 19.303 -0.298 13.450 1.00 74.19 124 HIS A CA 1
ATOM 994 C C . HIS A 1 124 ? 19.271 0.992 12.612 1.00 74.19 124 HIS A C 1
ATOM 996 O O . HIS A 1 124 ? 18.558 1.025 11.610 1.00 74.19 124 HIS A O 1
ATOM 1002 N N . PRO A 1 125 ? 20.084 2.020 12.935 1.00 71.88 125 PRO A N 1
ATOM 1003 C CA . PRO A 1 125 ? 20.076 3.311 12.230 1.00 71.88 125 PRO A CA 1
ATOM 1004 C C . PRO A 1 125 ? 20.344 3.215 10.722 1.00 71.88 125 PRO A C 1
ATOM 1006 O O . PRO A 1 125 ? 19.911 4.065 9.953 1.00 71.88 125 PRO A O 1
ATOM 1009 N N . GLU A 1 126 ? 21.083 2.186 10.307 1.00 73.94 126 GLU A N 1
ATOM 1010 C CA . GLU A 1 126 ? 21.463 1.957 8.905 1.00 73.94 126 GLU A CA 1
ATOM 1011 C C . GLU A 1 126 ? 20.427 1.151 8.105 1.00 73.94 126 GLU A C 1
ATOM 1013 O O . GLU A 1 126 ? 20.468 1.159 6.878 1.00 73.94 126 GLU A O 1
ATOM 1018 N N . TRP A 1 127 ? 19.496 0.467 8.778 1.00 75.56 127 TRP A N 1
ATOM 1019 C CA . TRP A 1 127 ? 18.502 -0.410 8.150 1.00 75.56 127 TRP A CA 1
ATOM 1020 C C . TRP A 1 127 ? 17.107 0.143 8.392 1.00 75.56 127 TRP A C 1
ATOM 1022 O O . TRP A 1 127 ? 16.278 -0.492 9.041 1.00 75.56 127 TRP A O 1
ATOM 1032 N N . LYS A 1 128 ? 16.888 1.362 7.893 1.00 85.19 128 LYS A N 1
ATOM 1033 C CA . LYS A 1 128 ? 15.585 2.009 7.954 1.00 85.19 128 LYS A CA 1
ATOM 1034 C C . LYS A 1 128 ? 14.686 1.451 6.862 1.00 85.19 128 LYS A C 1
ATOM 1036 O O . LYS A 1 128 ? 15.017 1.562 5.677 1.00 85.19 128 LYS A O 1
ATOM 1041 N N . TYR A 1 129 ? 13.565 0.879 7.274 1.00 88.19 129 TYR A N 1
ATOM 1042 C CA . TYR A 1 129 ? 12.528 0.475 6.342 1.00 88.19 129 TYR A CA 1
ATOM 1043 C C . TYR A 1 129 ? 11.491 1.591 6.231 1.00 88.19 129 TYR A C 1
ATOM 1045 O O . TYR A 1 129 ? 11.172 2.258 7.208 1.00 88.19 129 TYR A O 1
ATOM 1053 N N . THR A 1 130 ? 10.994 1.811 5.022 1.00 89.50 130 THR A N 1
ATOM 1054 C CA . THR A 1 130 ? 10.105 2.925 4.703 1.00 89.50 130 THR A CA 1
ATOM 1055 C C . THR A 1 130 ? 8.909 2.414 3.908 1.00 89.50 130 THR A C 1
ATOM 1057 O O . THR A 1 130 ? 9.034 1.539 3.043 1.00 89.50 130 THR A O 1
ATOM 1060 N N . HIS A 1 131 ? 7.732 2.973 4.176 1.00 92.69 131 HIS A N 1
ATOM 1061 C CA . HIS A 1 131 ? 6.528 2.741 3.386 1.00 92.69 131 HIS A CA 1
ATOM 1062 C C . HIS A 1 131 ? 6.530 3.465 2.039 1.00 92.69 131 HIS A C 1
ATOM 1064 O O . HIS A 1 131 ? 7.187 4.480 1.826 1.00 92.69 131 HIS A O 1
ATOM 1070 N N . HIS A 1 132 ? 5.692 2.983 1.122 1.00 90.88 132 HIS A N 1
ATOM 1071 C CA . HIS A 1 132 ? 5.261 3.790 -0.022 1.00 90.88 132 HIS A CA 1
ATOM 1072 C C . HIS A 1 132 ? 4.328 4.933 0.437 1.00 90.88 132 HIS A C 1
ATOM 1074 O O . HIS A 1 132 ? 3.745 4.875 1.513 1.00 90.88 132 HIS A O 1
ATOM 1080 N N . THR A 1 133 ? 4.153 5.975 -0.379 1.00 89.31 133 THR A N 1
ATOM 1081 C CA . THR A 1 133 ? 3.711 7.304 0.099 1.00 89.31 133 THR A CA 1
ATOM 1082 C C . THR A 1 133 ? 2.339 7.401 0.771 1.00 89.31 133 THR A C 1
ATOM 1084 O O . THR A 1 133 ? 2.217 8.190 1.692 1.00 89.31 133 THR A O 1
ATOM 1087 N N . LYS A 1 134 ? 1.295 6.680 0.344 1.00 94.69 134 LYS A N 1
ATOM 1088 C CA . LYS A 1 134 ? -0.075 6.996 0.800 1.00 94.69 134 LYS A CA 1
ATOM 1089 C C . LYS A 1 134 ? -0.598 6.058 1.877 1.00 94.69 134 LYS A C 1
ATOM 1091 O O . LYS A 1 134 ? -0.601 4.839 1.686 1.00 94.69 134 LYS A O 1
ATOM 1096 N N . GLU A 1 135 ? -1.141 6.640 2.940 1.00 96.06 135 GLU A N 1
ATOM 1097 C CA . GLU A 1 135 ? -1.808 5.949 4.043 1.00 96.06 135 GLU A CA 1
ATOM 1098 C C . GLU A 1 135 ? -3.254 6.417 4.200 1.00 96.06 135 GLU A C 1
ATOM 1100 O O . GLU A 1 135 ? -3.525 7.615 4.237 1.00 96.06 135 GLU A O 1
ATOM 1105 N N . ILE A 1 136 ? -4.171 5.461 4.343 1.00 95.56 136 ILE A N 1
ATOM 1106 C CA . ILE A 1 136 ? -5.514 5.687 4.872 1.00 95.56 136 ILE A CA 1
ATOM 1107 C C . ILE A 1 136 ? -5.550 5.124 6.287 1.00 95.56 136 ILE A C 1
ATOM 1109 O O . ILE A 1 136 ? -5.498 3.906 6.473 1.00 95.56 136 ILE A O 1
ATOM 1113 N N . TRP A 1 137 ? -5.660 6.007 7.272 1.00 96.06 137 TRP A N 1
ATOM 1114 C CA . TRP A 1 137 ? -5.650 5.642 8.679 1.00 96.06 137 TRP A CA 1
ATOM 1115 C C . TRP A 1 137 ? -7.029 5.768 9.315 1.00 96.06 137 TRP A C 1
ATOM 1117 O O . TRP A 1 137 ? -7.675 6.820 9.263 1.00 96.06 137 TRP A O 1
ATOM 1127 N N . TYR A 1 138 ? -7.461 4.689 9.955 1.00 94.50 138 TYR A N 1
ATOM 1128 C CA . TYR A 1 138 ? -8.704 4.619 10.703 1.00 94.50 138 TYR A CA 1
ATOM 1129 C C . TYR A 1 138 ? -8.416 4.559 12.197 1.00 94.50 138 TYR A C 1
ATOM 1131 O O . TYR A 1 138 ? -8.091 3.506 12.745 1.00 94.50 138 TYR A O 1
ATOM 1139 N N . ASN A 1 139 ? -8.612 5.687 12.878 1.00 94.12 139 ASN A N 1
ATOM 1140 C CA . ASN A 1 139 ? -8.617 5.750 14.339 1.00 94.12 139 ASN A CA 1
ATOM 1141 C C . ASN A 1 139 ? -10.018 5.490 14.917 1.00 94.12 139 ASN A C 1
ATOM 1143 O O . ASN A 1 139 ? -10.579 6.297 15.656 1.00 94.12 139 ASN A O 1
ATOM 1147 N N . ASN A 1 140 ? -10.640 4.408 14.456 1.00 89.31 140 ASN A N 1
ATOM 1148 C CA . ASN A 1 140 ? -11.974 3.944 14.827 1.00 89.31 140 ASN A CA 1
ATOM 1149 C C . ASN A 1 140 ? -12.135 2.486 14.368 1.00 89.31 140 ASN A C 1
ATOM 1151 O O . ASN A 1 140 ? -11.173 1.866 13.939 1.00 89.31 140 ASN A O 1
ATOM 1155 N N . THR A 1 141 ? -13.357 1.966 14.416 1.00 84.62 141 THR A N 1
ATOM 1156 C CA . THR A 1 141 ? -13.724 0.577 14.113 1.00 84.62 141 THR A CA 1
ATOM 1157 C C . THR A 1 141 ? -13.695 0.182 12.630 1.00 84.62 141 THR A C 1
ATOM 1159 O O . THR A 1 141 ? -13.990 -0.970 12.326 1.00 84.62 141 THR A O 1
ATOM 1162 N N . MET A 1 142 ? -13.369 1.088 11.696 1.00 86.19 142 MET A N 1
ATOM 1163 C CA . MET A 1 142 ? -13.434 0.846 10.240 1.00 86.19 142 MET A CA 1
ATOM 1164 C C . MET A 1 142 ? -14.828 0.445 9.721 1.00 86.19 142 MET A C 1
ATOM 1166 O O . MET A 1 142 ? -14.957 -0.172 8.660 1.00 86.19 142 MET A O 1
ATOM 1170 N N . ASP A 1 143 ? -15.887 0.816 10.444 1.00 84.62 143 ASP A N 1
ATOM 1171 C CA . ASP A 1 143 ? -17.262 0.558 10.022 1.00 84.62 143 ASP A CA 1
ATOM 1172 C C . ASP A 1 143 ? -17.611 1.286 8.712 1.00 84.62 143 ASP A C 1
ATOM 1174 O O . ASP A 1 143 ? -16.977 2.258 8.292 1.00 84.62 143 ASP A O 1
ATOM 1178 N N . THR A 1 144 ? -18.671 0.835 8.041 1.00 81.69 144 THR A N 1
ATOM 1179 C CA . THR A 1 144 ? -19.127 1.487 6.806 1.00 81.69 144 THR A CA 1
ATOM 1180 C C . THR A 1 144 ? -19.525 2.938 7.078 1.00 81.69 144 THR A C 1
ATOM 1182 O O . THR A 1 144 ? -20.394 3.207 7.901 1.00 81.69 144 THR A O 1
ATOM 1185 N N . GLY A 1 145 ? -18.903 3.872 6.354 1.00 84.38 145 GLY A N 1
ATOM 1186 C CA . GLY A 1 145 ? -19.107 5.311 6.549 1.00 84.38 145 GLY A CA 1
ATOM 1187 C C . GLY A 1 145 ? -18.258 5.923 7.666 1.00 84.38 145 GLY A C 1
ATOM 1188 O O . GLY A 1 145 ? -18.383 7.121 7.915 1.00 84.38 145 GLY A O 1
ATOM 1189 N N . ALA A 1 146 ? -17.390 5.140 8.314 1.00 87.06 146 ALA A N 1
ATOM 1190 C CA . ALA A 1 146 ? -16.429 5.664 9.271 1.00 87.06 146 ALA A CA 1
ATOM 1191 C C . ALA A 1 146 ? -15.478 6.666 8.603 1.00 87.06 146 ALA A C 1
ATOM 1193 O O . ALA A 1 146 ? -15.072 6.510 7.447 1.00 87.06 146 ALA A O 1
ATOM 1194 N N . SER A 1 147 ? -15.119 7.705 9.355 1.00 93.38 147 SER A N 1
ATOM 1195 C CA . SER A 1 147 ? -14.124 8.679 8.926 1.00 93.38 147 SER A CA 1
ATOM 1196 C C . SER A 1 147 ? -12.727 8.060 8.905 1.00 93.38 147 SER A C 1
ATOM 1198 O O . SER A 1 147 ? -12.429 7.119 9.638 1.00 93.38 147 SER A O 1
ATOM 1200 N N . TYR A 1 148 ? -11.855 8.617 8.076 1.00 94.38 148 TYR A N 1
ATOM 1201 C CA . TYR A 1 148 ? -10.445 8.254 8.009 1.00 94.38 148 TYR A CA 1
ATOM 1202 C C . TYR A 1 148 ? -9.603 9.509 7.798 1.00 94.38 148 TYR A C 1
ATOM 1204 O O . TYR A 1 148 ? -10.112 10.545 7.361 1.00 94.38 148 TYR A O 1
ATOM 1212 N N . LEU A 1 149 ? -8.312 9.401 8.095 1.00 95.69 149 LEU A N 1
ATOM 1213 C CA . LEU A 1 149 ? -7.312 10.398 7.741 1.00 95.69 149 LEU A CA 1
ATOM 1214 C C . LEU A 1 149 ? -6.483 9.873 6.565 1.00 95.69 149 LEU A C 1
ATOM 1216 O O . LEU A 1 149 ? -5.986 8.752 6.616 1.00 95.69 149 LEU A O 1
ATOM 1220 N N . GLU A 1 150 ? -6.348 10.670 5.506 1.00 96.06 150 GLU A N 1
ATOM 1221 C CA . GLU A 1 150 ? -5.412 10.387 4.414 1.00 96.06 150 GLU A CA 1
ATOM 1222 C C . GLU A 1 150 ? -4.101 11.135 4.676 1.00 96.06 150 GLU A C 1
ATOM 1224 O O . GLU A 1 150 ? -4.094 12.365 4.762 1.00 96.06 150 GLU A O 1
ATOM 1229 N N . CYS A 1 151 ? -3.002 10.393 4.794 1.00 95.62 151 CYS A N 1
ATOM 1230 C CA . CYS A 1 151 ? -1.653 10.944 4.825 1.00 95.62 151 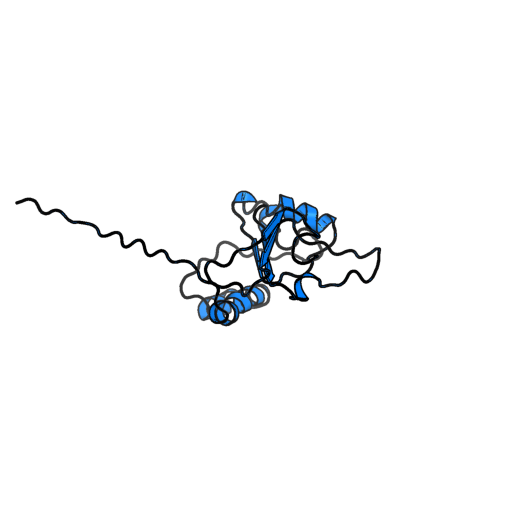CYS A CA 1
ATOM 1231 C C . CYS A 1 151 ? -0.958 10.665 3.489 1.00 95.62 151 CYS A C 1
ATOM 1233 O O . CYS A 1 151 ? -0.794 9.512 3.091 1.00 95.62 151 CYS A O 1
ATOM 1235 N N . ASP A 1 152 ? -0.537 11.728 2.801 1.00 94.44 152 ASP A N 1
ATOM 1236 C CA . ASP A 1 152 ? 0.235 11.658 1.551 1.00 94.44 152 ASP A CA 1
ATOM 1237 C C . ASP A 1 152 ? 1.736 11.827 1.843 1.00 94.44 152 ASP A C 1
ATOM 1239 O O . ASP A 1 152 ? 2.422 12.692 1.301 1.00 94.44 152 ASP A O 1
ATOM 1243 N N . GLU A 1 153 ? 2.230 11.031 2.790 1.00 91.62 153 GLU A N 1
ATOM 1244 C CA . GLU A 1 153 ? 3.610 11.022 3.268 1.00 91.62 153 GLU A CA 1
ATOM 1245 C C . GLU A 1 153 ? 4.001 9.579 3.607 1.00 91.62 153 GLU A C 1
ATOM 1247 O O . GLU A 1 153 ? 3.226 8.851 4.229 1.00 91.62 153 GLU A O 1
ATOM 1252 N N . GLN A 1 154 ? 5.222 9.174 3.242 1.00 90.38 154 GLN A N 1
ATOM 1253 C CA . GLN A 1 154 ? 5.705 7.808 3.477 1.00 90.38 154 GLN A CA 1
ATOM 1254 C C . GLN A 1 154 ? 5.566 7.405 4.956 1.00 90.38 154 GLN A C 1
ATOM 1256 O O . GLN A 1 154 ? 4.948 6.389 5.233 1.00 90.38 154 GLN A O 1
ATOM 1261 N N . GLU A 1 155 ? 6.006 8.247 5.897 1.00 88.75 155 GLU A N 1
ATOM 1262 C CA . GLU A 1 155 ? 5.945 7.987 7.347 1.00 88.75 155 GLU A CA 1
ATOM 1263 C C . GLU A 1 155 ? 5.367 9.191 8.114 1.00 88.75 155 GLU A C 1
ATOM 1265 O O . GLU A 1 155 ? 6.086 9.884 8.837 1.00 88.75 155 GLU A O 1
ATOM 1270 N N . SER A 1 156 ? 4.076 9.494 7.943 1.00 91.69 156 SER A N 1
ATOM 1271 C CA . SER A 1 156 ? 3.475 10.660 8.608 1.00 91.69 156 SER A CA 1
ATOM 1272 C C . SER A 1 156 ? 3.273 10.443 10.106 1.00 91.69 156 SER A C 1
ATOM 1274 O O . SER A 1 156 ? 2.566 9.522 10.509 1.00 91.69 156 SER A O 1
ATOM 1276 N N . SER A 1 157 ? 3.752 11.371 10.938 1.00 92.94 157 SER A N 1
ATOM 1277 C CA . SER A 1 157 ? 3.458 11.401 12.383 1.00 92.94 157 SER A CA 1
ATOM 1278 C C . SER A 1 157 ? 2.019 11.819 12.722 1.00 92.94 157 SER A C 1
ATOM 1280 O O . SER A 1 157 ? 1.679 11.990 13.888 1.00 92.94 157 SER A O 1
ATOM 1282 N N . LYS A 1 158 ? 1.170 12.047 11.713 1.00 94.19 158 LYS A N 1
ATOM 1283 C CA . LYS A 1 158 ? -0.244 12.415 11.888 1.00 94.19 158 LYS A CA 1
ATOM 1284 C C . LYS A 1 158 ? -1.200 11.228 11.740 1.00 94.19 158 LYS A C 1
ATOM 1286 O O . LYS A 1 158 ? -2.358 11.370 12.123 1.00 94.19 158 LYS A O 1
ATOM 1291 N N . CYS A 1 159 ? -0.735 10.122 11.153 1.00 95.06 159 CYS A N 1
ATOM 1292 C CA . CYS A 1 159 ? -1.513 8.901 10.930 1.00 95.06 159 CYS A CA 1
ATOM 1293 C C . CYS A 1 159 ? -1.097 7.806 11.925 1.00 95.06 159 CYS A C 1
ATOM 1295 O O . CYS A 1 159 ? -0.975 8.107 13.106 1.00 95.06 159 CYS A O 1
ATOM 1297 N N . SER A 1 160 ? -0.871 6.554 11.508 1.00 94.12 160 SER A N 1
ATOM 1298 C CA . SER A 1 160 ? -0.599 5.460 12.448 1.00 94.12 160 SER A CA 1
ATOM 1299 C C . SER A 1 160 ? 0.647 5.662 13.314 1.00 94.12 160 SER A C 1
ATOM 1301 O O . SER A 1 160 ? 0.733 5.064 14.381 1.00 94.12 160 SER A O 1
ATOM 1303 N N . ASN A 1 161 ? 1.595 6.505 12.887 1.00 90.75 161 ASN A N 1
ATOM 1304 C CA . ASN A 1 161 ? 2.792 6.866 13.657 1.00 90.75 161 ASN A CA 1
ATOM 1305 C C . ASN A 1 161 ? 2.567 8.037 14.646 1.00 90.75 161 ASN A C 1
ATOM 1307 O O . ASN A 1 161 ? 3.549 8.626 15.106 1.00 90.75 161 ASN A O 1
ATOM 1311 N N . SER A 1 162 ? 1.314 8.428 14.917 1.00 88.94 162 SER A N 1
ATOM 1312 C CA . SER A 1 162 ? 0.956 9.488 15.878 1.00 88.94 162 SER A CA 1
ATOM 1313 C C . SER A 1 162 ? 1.169 9.104 17.336 1.00 88.94 162 SER A C 1
ATOM 1315 O O . SER A 1 162 ? 0.802 7.956 17.679 1.00 88.94 162 SER A O 1
#

Radius of gyration: 19.47 Å; chains: 1; bounding box: 72×37×46 Å

Sequence (162 aa):
MLKIYILLIILFNASAQYSDELARRKFWTMTAVPYANNRYCTDLCFNSYEYYKTVEVNCDLMKNGSGHISALGFVKPEKVKLIAFAGPHGGDQIWADKMTTLVPYAYRVVHAHDLVPHMPFDVHPEWKYTHHTKEIWYNNTMDTGASYLECDEQESSKCSNS